Protein AF-A0A6M8NV52-F1 (afdb_monomer)

Radius of gyration: 14.5 Å; Cα contacts (8 Å, |Δi|>4): 237; chains: 1; bounding box: 32×37×35 Å

Nearest PDB structures (foldseek):
  7m5f-assembly1_C  TM=5.630E-01  e=2.450E-04  Serratia marcescens
  7jjn-assembly2_B  TM=5.312E-01  e=6.097E-01  Agathobacter rectalis DSM 17629
  3hfq-assembly2_B  TM=6.418E-01  e=7.479E+00  Lactiplantibacillus plantarum
  5a66-assembly2_B  TM=6.293E-01  e=6.253E+00  Arabidopsis thaliana
  3em0-assembly1_A  TM=2.572E-01  e=2.711E+00  Danio rerio

pLDDT: mean 91.4, std 9.07, range [53.38, 98.25]

Solvent-accessible surface area (backbone atoms only — not comparable to full-atom values): 7711 Å² total; per-residue (Å²): 135,53,71,48,59,57,40,50,53,49,44,53,54,51,52,52,50,52,55,64,72,42,81,82,64,77,72,54,72,71,36,44,41,40,50,36,25,76,72,62,76,35,88,48,26,77,44,78,49,97,89,43,44,36,38,43,38,55,74,40,84,85,24,14,49,42,18,25,42,61,54,10,50,41,88,95,37,76,25,42,40,53,69,69,51,62,44,43,53,64,51,34,71,73,70,25,50,73,57,86,55,77,93,47,97,54,77,76,47,51,39,27,39,27,81,53,96,94,39,40,38,38,40,35,26,42,70,52,100,90,31,30,32,41,34,44,54,35,31,108

Foldseek 3Di:
DDLLVVLLVVLLVVVVVVVVVVVPDDDDPLLVLLNCCSVVVDQWRWDQAPNFIEIAHCDDCQFGDSVQSNQACDPPGAQHDDSVCSSCVCCQVNPWDWDCCVVPPDNQKTWTWDDDPNWIKIWIWHQDPVGTYTTYIGTD

Secondary structure (DSSP, 8-state):
--HHHHHHHHHHHHHHHHHHHTTT-PPPHHHHHHHHHHTTSSSSEEEEETTEEEEE---BTTBHHHHHHHHTSSTTSTT---HHHHHTHHHHHHHPEEP-STT-S-TTSEEEEEEETTEEEEEEEEEETTEEEEEEEEE-

Structure (mmCIF, N/CA/C/O backbone):
data_AF-A0A6M8NV52-F1
#
_entry.id   AF-A0A6M8NV52-F1
#
loop_
_atom_site.group_PDB
_atom_site.id
_atom_site.type_symbol
_atom_site.label_atom_id
_atom_site.label_alt_id
_atom_site.label_comp_id
_atom_site.label_asym_id
_atom_site.label_entity_id
_atom_site.label_seq_id
_atom_site.pdbx_PDB_ins_code
_atom_site.Cartn_x
_atom_site.Cartn_y
_atom_site.Cartn_z
_atom_site.occupancy
_atom_site.B_iso_or_equiv
_atom_site.auth_seq_id
_atom_site.auth_comp_id
_atom_site.auth_asym_id
_atom_site.auth_atom_id
_atom_site.pdbx_PDB_model_num
ATOM 1 N N . MET A 1 1 ? 13.396 19.453 0.373 1.00 63.75 1 MET A N 1
ATOM 2 C CA . MET A 1 1 ? 12.565 18.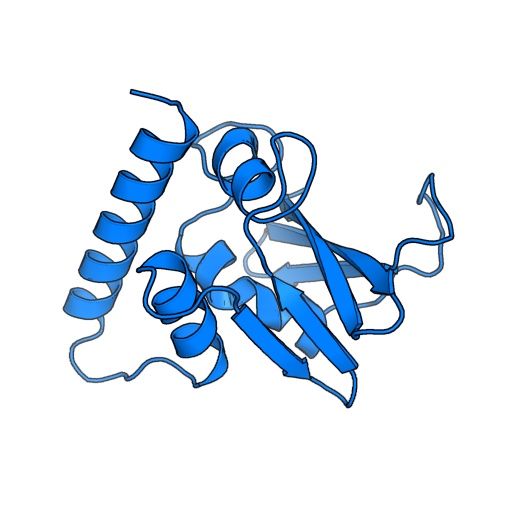323 0.845 1.00 63.75 1 MET A CA 1
ATOM 3 C C . MET A 1 1 ? 12.473 17.329 -0.312 1.00 63.75 1 MET A C 1
ATOM 5 O O . MET A 1 1 ? 12.507 17.784 -1.447 1.00 63.75 1 MET A O 1
ATOM 9 N N . SER A 1 2 ? 12.492 16.012 -0.081 1.00 89.31 2 SER A N 1
ATOM 10 C CA . SER A 1 2 ? 12.387 15.031 -1.181 1.00 89.31 2 SER A CA 1
ATOM 11 C C . SER A 1 2 ? 10.924 14.813 -1.582 1.00 89.31 2 SER A C 1
ATOM 13 O O . SER A 1 2 ? 10.041 14.930 -0.728 1.00 89.31 2 SER A O 1
ATOM 15 N N . ILE A 1 3 ? 10.667 14.432 -2.841 1.00 92.50 3 ILE A N 1
ATOM 16 C CA . ILE A 1 3 ? 9.314 14.107 -3.342 1.00 92.50 3 ILE A CA 1
ATOM 17 C C . ILE A 1 3 ? 8.638 13.076 -2.432 1.00 92.50 3 ILE A C 1
ATOM 19 O O . ILE A 1 3 ? 7.480 13.254 -2.049 1.00 92.50 3 ILE A O 1
ATOM 23 N N . TYR A 1 4 ? 9.376 12.037 -2.028 1.00 94.69 4 TYR A N 1
ATOM 24 C CA . TYR A 1 4 ? 8.910 11.060 -1.051 1.00 94.69 4 TYR A CA 1
ATOM 25 C C . TYR A 1 4 ? 8.412 11.712 0.245 1.00 94.69 4 TYR A C 1
ATOM 27 O O . TYR A 1 4 ? 7.285 11.462 0.663 1.00 94.69 4 TYR A O 1
ATOM 35 N N . SER A 1 5 ? 9.221 12.573 0.872 1.00 95.00 5 SER A N 1
ATOM 36 C CA . SER A 1 5 ? 8.878 13.177 2.167 1.00 95.00 5 SER A CA 1
ATOM 37 C C . SER A 1 5 ? 7.639 14.080 2.106 1.00 95.00 5 SER A C 1
ATOM 39 O O . SER A 1 5 ? 6.790 14.015 2.996 1.00 95.00 5 SER A O 1
ATOM 41 N N . GLU A 1 6 ? 7.479 14.858 1.032 1.00 96.12 6 GLU A N 1
ATOM 42 C CA . GLU A 1 6 ? 6.305 15.714 0.815 1.00 96.12 6 GLU A CA 1
ATOM 43 C C . GLU A 1 6 ? 5.032 14.885 0.631 1.00 96.12 6 GLU A C 1
ATOM 45 O O . GLU A 1 6 ? 3.995 15.137 1.255 1.00 96.12 6 GLU A O 1
ATOM 50 N N . ARG A 1 7 ? 5.114 13.843 -0.198 1.00 96.69 7 ARG A N 1
ATOM 51 C CA . ARG A 1 7 ? 3.986 12.957 -0.479 1.00 96.69 7 ARG A CA 1
ATOM 52 C C . ARG A 1 7 ? 3.623 12.083 0.712 1.00 96.69 7 ARG A C 1
ATOM 54 O O . ARG A 1 7 ? 2.440 11.915 0.993 1.00 96.69 7 ARG A O 1
ATOM 61 N N . LEU A 1 8 ? 4.601 11.601 1.473 1.00 97.25 8 LEU A N 1
ATOM 62 C CA . LEU A 1 8 ? 4.352 10.888 2.722 1.00 97.25 8 LEU A CA 1
ATOM 63 C C . LEU A 1 8 ? 3.638 11.789 3.740 1.00 97.25 8 LEU A C 1
ATOM 65 O O . LEU A 1 8 ? 2.669 11.358 4.367 1.00 97.25 8 LEU A O 1
ATOM 69 N N . ALA A 1 9 ? 4.062 13.049 3.882 1.00 97.19 9 ALA A N 1
ATOM 70 C CA . ALA A 1 9 ? 3.388 14.011 4.755 1.00 97.19 9 ALA A CA 1
ATOM 71 C C . ALA A 1 9 ? 1.935 14.258 4.312 1.00 97.19 9 ALA A C 1
ATOM 73 O O . ALA A 1 9 ? 1.021 14.262 5.143 1.00 97.19 9 ALA A O 1
ATOM 74 N N . LYS A 1 10 ? 1.703 14.384 2.998 1.00 97.31 10 LYS A N 1
ATOM 75 C CA . LYS A 1 10 ? 0.356 14.477 2.422 1.00 97.31 10 LYS A CA 1
ATOM 76 C C . LYS A 1 10 ? -0.483 13.234 2.739 1.00 97.31 10 LYS A C 1
ATOM 78 O O . LYS A 1 10 ? -1.609 13.380 3.206 1.00 97.31 10 LYS A O 1
ATOM 83 N N . LEU A 1 11 ? 0.055 12.029 2.543 1.00 97.81 11 LEU A N 1
ATOM 84 C CA . LEU A 1 11 ? -0.633 10.767 2.843 1.00 97.81 11 LEU A CA 1
ATOM 85 C C . LE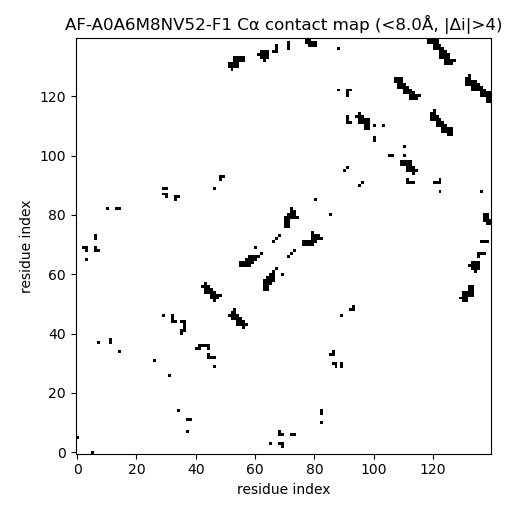U A 1 11 ? -1.045 10.674 4.315 1.00 97.81 11 LEU A C 1
ATOM 87 O O . LEU A 1 11 ? -2.200 10.382 4.615 1.00 97.81 11 LEU A O 1
ATOM 91 N N . LYS A 1 12 ? -0.137 11.000 5.242 1.00 97.81 12 LYS A N 1
ATOM 92 C CA . LYS A 1 12 ? -0.438 11.038 6.683 1.00 97.81 12 LYS A CA 1
ATOM 93 C C . LYS A 1 12 ? -1.574 12.010 7.008 1.00 97.81 12 LYS A C 1
ATOM 95 O O . LYS A 1 12 ? -2.463 11.688 7.797 1.00 97.81 12 LYS A O 1
ATOM 100 N N . LYS A 1 13 ? -1.574 13.191 6.379 1.00 97.50 13 LYS A N 1
ATOM 101 C CA . LYS A 1 13 ? -2.642 14.189 6.541 1.00 97.50 13 LYS A CA 1
ATOM 102 C C . LYS A 1 13 ? -3.990 13.664 6.035 1.00 97.50 13 LYS A C 1
ATOM 104 O O . LYS A 1 13 ? -4.995 13.836 6.724 1.00 97.50 13 LYS A O 1
ATOM 109 N N . GLU A 1 14 ? -4.013 13.008 4.878 1.00 97.00 14 GLU A N 1
ATOM 110 C CA . GLU A 1 14 ? -5.232 12.415 4.313 1.00 97.00 14 GLU A CA 1
ATOM 111 C C . GLU A 1 14 ? -5.765 11.256 5.164 1.00 97.00 14 GLU A C 1
ATOM 113 O O . GLU A 1 14 ? -6.959 11.226 5.457 1.00 97.00 14 GLU A O 1
ATOM 118 N N . ILE A 1 15 ? -4.900 10.365 5.663 1.00 95.94 15 ILE A N 1
ATOM 119 C CA . ILE A 1 15 ? -5.287 9.295 6.601 1.00 95.94 15 ILE A CA 1
ATOM 120 C C . ILE A 1 15 ? -5.986 9.883 7.830 1.00 95.94 15 ILE A C 1
ATOM 122 O O . ILE A 1 15 ? -7.079 9.439 8.182 1.00 95.94 15 ILE A O 1
ATOM 126 N N . LYS A 1 16 ? -5.410 10.925 8.443 1.00 94.31 16 LYS A N 1
ATOM 127 C CA . LYS A 1 16 ? -5.998 11.594 9.614 1.00 94.31 16 LYS A CA 1
ATOM 128 C C . LYS A 1 16 ? -7.358 12.231 9.301 1.00 94.31 16 LYS A C 1
ATOM 130 O O . LYS A 1 16 ? -8.273 12.196 10.130 1.00 94.31 16 LYS A O 1
ATOM 135 N N . ALA A 1 17 ? -7.515 12.808 8.110 1.00 94.62 17 ALA A N 1
ATOM 136 C CA . ALA A 1 17 ? -8.795 13.350 7.661 1.00 94.62 17 ALA A CA 1
ATOM 137 C C . ALA A 1 17 ? -9.851 12.241 7.496 1.00 94.62 17 ALA A C 1
ATOM 139 O O . ALA A 1 17 ? -10.971 12.384 7.991 1.00 94.62 17 ALA A O 1
ATOM 140 N N . ILE A 1 18 ? -9.478 11.107 6.889 1.00 93.50 18 ILE A N 1
ATOM 141 C CA . ILE A 1 18 ? -10.353 9.935 6.743 1.00 93.50 18 ILE A CA 1
ATOM 142 C C . ILE A 1 18 ? -10.738 9.371 8.119 1.00 93.50 18 ILE A C 1
ATOM 144 O O . ILE A 1 18 ? -11.907 9.064 8.351 1.00 93.50 18 ILE A O 1
ATOM 148 N N . GLU A 1 19 ? -9.791 9.267 9.054 1.00 90.88 19 GLU A N 1
ATOM 149 C CA . GLU A 1 19 ? -10.052 8.845 10.437 1.00 90.88 19 GLU A CA 1
ATOM 150 C C . GLU A 1 19 ? -11.088 9.728 11.124 1.00 90.88 19 GLU A C 1
ATOM 152 O O . GLU A 1 19 ? -12.069 9.229 11.680 1.00 90.88 19 GLU A O 1
ATOM 157 N N . THR A 1 20 ? -10.903 11.045 11.027 1.00 89.56 20 THR A N 1
ATOM 158 C CA . THR A 1 20 ? -11.798 12.031 11.641 1.00 89.56 20 THR A CA 1
ATOM 159 C C . THR A 1 20 ? -13.206 11.945 11.049 1.00 89.56 20 THR A C 1
ATOM 161 O O . THR A 1 20 ? -14.197 11.994 11.781 1.00 89.56 20 THR A O 1
ATOM 164 N N . ALA A 1 21 ? -13.319 11.756 9.731 1.00 89.44 21 ALA A N 1
ATOM 165 C CA . ALA A 1 21 ? -14.602 11.591 9.053 1.00 89.44 21 ALA A CA 1
ATOM 166 C C . ALA A 1 21 ? -15.316 10.281 9.436 1.00 89.44 21 ALA A C 1
ATOM 168 O O . ALA A 1 21 ? -16.546 10.225 9.458 1.00 89.44 21 ALA A O 1
ATOM 169 N N . ARG A 1 22 ? -14.567 9.225 9.785 1.00 84.75 22 ARG A N 1
ATOM 170 C CA . ARG A 1 22 ? -15.121 7.893 10.076 1.00 84.75 22 ARG A CA 1
ATOM 171 C C . ARG A 1 22 ? -15.824 7.762 11.425 1.00 84.75 22 ARG A C 1
ATOM 173 O O . ARG A 1 22 ? -16.457 6.720 11.585 1.00 84.75 22 ARG A O 1
ATOM 180 N N . LYS A 1 23 ? -15.743 8.762 12.326 1.00 67.75 23 LYS A N 1
ATOM 181 C CA . LYS A 1 23 ? -16.364 9.001 13.669 1.00 67.75 23 LYS A CA 1
ATOM 182 C C . LYS A 1 23 ? -16.733 7.811 14.591 1.00 67.75 23 LYS A C 1
ATOM 184 O O . LYS A 1 23 ? -16.649 7.957 15.802 1.00 67.75 23 LYS A O 1
ATOM 189 N N . LYS A 1 24 ? -17.157 6.653 14.079 1.00 68.50 24 LYS A N 1
ATOM 190 C CA . LYS A 1 24 ? -17.517 5.423 14.810 1.00 68.50 24 LYS A CA 1
ATOM 191 C C . LYS A 1 24 ? -16.922 4.129 14.224 1.00 68.50 24 LYS A C 1
ATOM 193 O O . LYS A 1 24 ? -16.919 3.109 14.906 1.00 68.50 24 LYS A O 1
ATOM 198 N N . LYS A 1 25 ? -16.425 4.121 12.977 1.00 79.50 25 LYS A N 1
ATOM 199 C CA . LYS A 1 25 ? -15.889 2.904 12.335 1.00 79.50 25 LYS A CA 1
ATOM 200 C C . LYS A 1 25 ? -14.379 2.797 12.517 1.00 79.50 25 LYS A C 1
ATOM 202 O O . LYS A 1 25 ? -13.626 3.478 11.819 1.00 79.50 25 LYS A O 1
ATOM 207 N N . ARG A 1 26 ? -13.954 1.880 13.394 1.00 85.75 26 ARG A N 1
ATOM 208 C CA . ARG A 1 26 ? -12.547 1.475 13.535 1.00 85.75 26 ARG A CA 1
ATOM 209 C C . ARG A 1 26 ? -11.990 0.967 12.198 1.00 85.75 26 ARG A C 1
ATOM 211 O O . ARG A 1 26 ? -12.734 0.488 11.335 1.00 85.75 26 ARG A O 1
ATOM 218 N N . TRP A 1 27 ? -10.681 1.103 12.015 1.00 92.44 27 TRP A N 1
ATOM 219 C CA . TRP A 1 27 ? -9.976 0.455 10.912 1.00 92.44 27 TRP A CA 1
ATOM 220 C C . TRP A 1 27 ? -10.040 -1.060 11.068 1.00 92.44 27 TRP A C 1
ATOM 222 O O . TRP A 1 27 ? -9.992 -1.578 12.185 1.00 92.44 27 TRP A O 1
ATOM 232 N N . LYS A 1 28 ? -10.144 -1.771 9.943 1.00 93.56 28 LYS A N 1
ATOM 233 C CA . LYS A 1 28 ? -9.946 -3.221 9.931 1.00 93.56 28 LYS A CA 1
ATOM 234 C C . LYS A 1 28 ? -8.500 -3.541 10.349 1.00 93.56 28 LYS A C 1
ATOM 236 O O . LYS A 1 28 ? -7.626 -2.705 10.112 1.00 93.56 28 LYS A O 1
ATOM 241 N N . PRO A 1 29 ? -8.220 -4.739 10.892 1.00 94.62 29 PRO A N 1
ATOM 242 C CA . PRO A 1 29 ? -6.874 -5.108 11.336 1.00 94.62 29 PRO A CA 1
ATOM 243 C C . PRO A 1 29 ? -5.788 -4.858 10.280 1.00 94.62 29 PRO A C 1
ATOM 245 O O . PRO A 1 29 ? -4.841 -4.127 10.547 1.00 94.62 29 PRO A O 1
ATOM 248 N N . ASN A 1 30 ? -5.979 -5.328 9.043 1.00 95.81 30 ASN A N 1
ATOM 249 C CA . ASN A 1 30 ? -4.994 -5.125 7.973 1.00 95.81 30 ASN A CA 1
ATOM 250 C C . ASN A 1 30 ? -4.818 -3.649 7.587 1.00 95.81 30 ASN A C 1
ATOM 252 O O . ASN A 1 30 ? -3.699 -3.220 7.335 1.00 95.81 30 ASN A O 1
ATOM 256 N N . GLN A 1 31 ? -5.888 -2.844 7.610 1.00 96.25 31 GLN A N 1
ATOM 257 C CA . GLN A 1 31 ? -5.791 -1.393 7.384 1.00 96.25 31 GLN A CA 1
ATOM 258 C C . GLN A 1 31 ? -4.936 -0.727 8.469 1.00 96.25 31 GLN A C 1
ATOM 260 O O . GLN A 1 31 ? -4.119 0.143 8.175 1.00 96.25 31 GLN A O 1
ATOM 265 N N . LYS A 1 32 ? -5.107 -1.152 9.727 1.00 96.44 32 LYS A N 1
ATOM 266 C CA . LYS A 1 32 ? -4.347 -0.628 10.863 1.00 96.44 32 LYS A CA 1
ATOM 267 C C . LYS A 1 32 ? -2.856 -0.951 10.740 1.00 96.44 32 LYS A C 1
ATOM 269 O O . LYS A 1 32 ? -2.055 -0.051 10.950 1.00 96.44 32 LYS A O 1
ATOM 274 N N . ILE A 1 33 ? -2.500 -2.159 10.296 1.00 97.50 33 ILE A N 1
ATOM 275 C CA . ILE A 1 33 ? -1.105 -2.553 10.020 1.00 97.50 33 ILE A CA 1
ATOM 276 C C . ILE A 1 33 ? -0.447 -1.598 9.012 1.00 97.50 33 ILE A C 1
ATOM 278 O O . ILE A 1 33 ? 0.660 -1.119 9.250 1.00 97.50 33 ILE A O 1
ATOM 282 N N . VAL A 1 34 ? -1.138 -1.270 7.912 1.00 97.50 34 VAL A N 1
ATOM 283 C CA . VAL A 1 34 ? -0.617 -0.318 6.913 1.00 97.50 34 VAL A CA 1
ATOM 284 C C . VAL A 1 34 ? -0.446 1.074 7.509 1.00 97.50 34 VAL A C 1
ATOM 286 O O . VAL A 1 34 ? 0.587 1.706 7.317 1.00 97.50 34 VAL A O 1
ATOM 289 N N . ILE A 1 35 ? -1.449 1.559 8.239 1.00 97.38 35 ILE A N 1
ATOM 290 C CA . ILE A 1 35 ? -1.429 2.899 8.836 1.00 97.38 35 ILE A CA 1
ATOM 291 C C . ILE A 1 35 ? -0.314 3.024 9.879 1.00 97.38 35 ILE A C 1
ATOM 293 O O . ILE A 1 35 ? 0.370 4.046 9.919 1.00 97.38 35 ILE A O 1
ATOM 297 N N . ASP A 1 36 ? -0.108 1.997 10.700 1.00 97.88 36 ASP A N 1
ATOM 298 C CA . ASP A 1 36 ? 0.956 1.961 11.703 1.00 97.88 36 ASP A CA 1
ATOM 299 C C . ASP A 1 36 ? 2.336 1.989 11.048 1.00 97.88 36 ASP A C 1
ATOM 301 O O . ASP A 1 36 ? 3.189 2.778 11.459 1.00 97.88 36 ASP A O 1
ATOM 305 N N . TYR A 1 37 ? 2.523 1.235 9.964 1.00 98.25 37 TYR A N 1
ATOM 306 C CA . TYR A 1 37 ? 3.734 1.312 9.152 1.00 98.25 37 TYR A CA 1
ATOM 307 C C . TYR A 1 37 ? 3.943 2.713 8.551 1.00 98.25 37 TYR A C 1
ATOM 309 O O . TYR A 1 37 ? 4.997 3.314 8.751 1.00 98.25 37 TYR A O 1
ATOM 317 N N . ILE A 1 38 ? 2.928 3.296 7.900 1.00 97.94 38 ILE A N 1
ATOM 318 C CA . ILE A 1 38 ? 3.009 4.647 7.310 1.00 97.94 38 ILE A CA 1
ATOM 319 C C . ILE A 1 38 ? 3.389 5.688 8.368 1.00 97.94 38 ILE A C 1
ATOM 321 O O . ILE A 1 38 ? 4.195 6.587 8.114 1.00 97.94 38 ILE A O 1
ATOM 325 N N . ASN A 1 39 ? 2.821 5.575 9.568 1.00 96.69 39 ASN A N 1
ATOM 326 C CA . ASN A 1 39 ? 3.097 6.477 10.681 1.00 96.69 39 ASN A CA 1
ATOM 327 C C . ASN A 1 39 ? 4.446 6.221 11.368 1.00 96.69 39 ASN A C 1
ATOM 329 O O . ASN A 1 39 ? 4.834 7.025 12.212 1.00 96.69 39 ASN A O 1
ATOM 333 N N . GLY A 1 40 ? 5.188 5.184 10.969 1.00 95.88 40 GLY A N 1
ATOM 334 C CA . GLY A 1 40 ? 6.493 4.837 11.530 1.00 95.88 40 GLY A CA 1
ATOM 335 C C . GLY A 1 40 ? 6.415 4.125 12.881 1.00 95.88 40 GLY A C 1
ATOM 336 O O . GLY A 1 40 ? 7.407 4.079 13.601 1.00 95.88 40 GLY A O 1
ATOM 337 N N . VAL A 1 41 ? 5.248 3.582 13.242 1.00 97.12 41 VAL A N 1
ATOM 338 C CA . VAL A 1 41 ? 5.064 2.772 14.458 1.00 97.12 41 VAL A CA 1
ATOM 339 C C . VAL A 1 41 ? 5.745 1.412 14.295 1.00 97.12 41 VAL A C 1
ATOM 341 O O . VAL A 1 41 ? 6.320 0.884 15.244 1.00 97.12 41 VAL A O 1
ATOM 344 N N . THR A 1 42 ? 5.719 0.854 13.083 1.00 97.44 42 THR A N 1
ATOM 345 C CA . THR A 1 42 ? 6.418 -0.385 12.729 1.00 97.44 42 THR A CA 1
ATOM 346 C C . THR A 1 42 ? 7.412 -0.139 11.596 1.00 97.44 42 THR A C 1
ATOM 348 O O . THR A 1 42 ? 7.243 0.770 10.787 1.00 97.44 42 THR A O 1
ATOM 351 N N . LYS A 1 43 ? 8.460 -0.971 11.515 1.00 95.38 43 LYS A N 1
ATOM 352 C CA . LYS A 1 43 ? 9.460 -0.906 10.429 1.00 95.38 43 LYS A CA 1
ATOM 353 C C . LYS A 1 43 ? 8.945 -1.453 9.094 1.00 95.38 43 LYS A C 1
ATOM 355 O O . LYS A 1 43 ? 9.526 -1.178 8.052 1.00 95.38 43 LYS A O 1
ATOM 360 N N . GLN A 1 44 ? 7.898 -2.272 9.140 1.00 96.88 44 GLN A N 1
ATOM 361 C CA . GLN A 1 44 ? 7.258 -2.880 7.980 1.00 96.88 44 GLN A CA 1
ATOM 362 C C . GLN A 1 44 ? 5.800 -3.213 8.295 1.00 96.88 44 GLN A C 1
ATOM 364 O O . GLN A 1 44 ? 5.427 -3.377 9.462 1.00 96.88 44 GLN A O 1
ATOM 369 N N . ALA A 1 45 ? 4.989 -3.329 7.252 1.00 97.25 45 ALA A N 1
ATOM 370 C CA . ALA A 1 45 ? 3.650 -3.887 7.326 1.00 97.25 45 ALA A CA 1
ATOM 371 C C . ALA A 1 45 ? 3.704 -5.357 6.892 1.00 97.25 45 ALA A C 1
ATOM 373 O O . ALA A 1 45 ? 4.083 -5.658 5.761 1.00 97.25 45 ALA A O 1
ATOM 374 N N . GLU A 1 46 ? 3.338 -6.266 7.794 1.00 96.81 46 GLU A N 1
ATOM 375 C CA . GLU A 1 46 ? 3.247 -7.697 7.505 1.00 96.81 46 GLU A CA 1
ATOM 376 C C . GLU A 1 46 ? 1.789 -8.147 7.486 1.00 96.81 46 GLU A C 1
ATOM 378 O O . GLU A 1 46 ? 1.039 -7.892 8.426 1.00 96.81 46 GLU A O 1
ATOM 383 N N . PHE A 1 47 ? 1.403 -8.860 6.435 1.00 93.81 47 PHE A N 1
ATOM 384 C CA . PHE A 1 47 ? 0.076 -9.441 6.288 1.00 93.81 47 PHE A CA 1
ATOM 385 C C . PHE A 1 47 ? 0.191 -10.955 6.210 1.00 93.81 47 PHE A C 1
ATOM 387 O O . PHE A 1 47 ? 1.093 -11.479 5.558 1.00 93.81 47 PHE A O 1
ATOM 394 N N . ILE A 1 48 ? -0.757 -11.652 6.826 1.00 93.81 48 ILE A N 1
ATOM 395 C CA . ILE A 1 48 ? -0.973 -13.078 6.598 1.00 93.81 48 ILE A CA 1
ATOM 396 C C . ILE A 1 48 ? -2.356 -13.204 5.972 1.00 93.81 48 ILE A C 1
ATOM 398 O O . ILE A 1 48 ? -3.361 -12.929 6.625 1.00 93.81 48 ILE A O 1
ATOM 402 N N . ILE A 1 49 ? -2.407 -13.558 4.690 1.00 90.19 49 ILE A N 1
ATOM 403 C CA . ILE A 1 49 ? -3.645 -13.633 3.904 1.00 90.19 49 ILE A CA 1
ATOM 404 C C . ILE A 1 49 ? -3.632 -14.964 3.170 1.00 90.19 49 ILE A C 1
ATOM 406 O O . ILE A 1 49 ? -2.675 -15.251 2.465 1.00 90.19 49 ILE A O 1
ATOM 410 N N . ASN A 1 50 ? -4.662 -15.796 3.345 1.00 85.75 50 ASN A N 1
ATOM 411 C CA . ASN A 1 50 ? -4.746 -17.116 2.704 1.00 85.75 50 ASN A CA 1
ATOM 412 C C . ASN A 1 50 ? -3.462 -17.953 2.883 1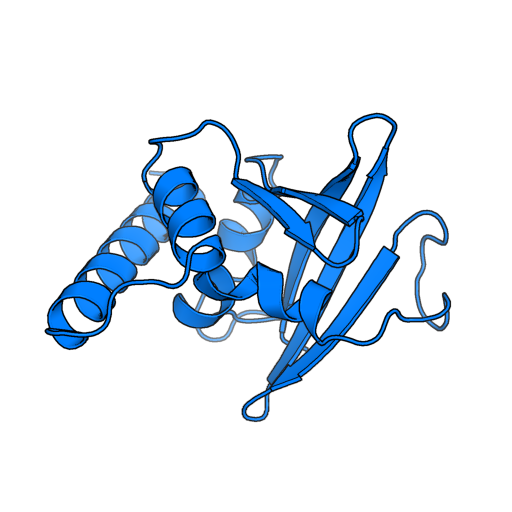.00 85.75 50 ASN A C 1
ATOM 414 O O . ASN A 1 50 ? -2.959 -18.533 1.927 1.00 85.75 50 ASN A O 1
ATOM 418 N N . THR A 1 51 ? -2.902 -17.981 4.102 1.00 86.62 51 THR A N 1
ATOM 419 C CA . THR A 1 51 ? -1.617 -18.632 4.469 1.00 86.62 51 THR A CA 1
ATOM 420 C C . THR A 1 51 ? -0.348 -18.034 3.844 1.00 86.62 51 THR A C 1
ATOM 422 O O . THR A 1 51 ? 0.760 -18.436 4.188 1.00 86.62 51 THR A O 1
ATOM 425 N N . GLN A 1 52 ? -0.480 -17.018 2.994 1.00 90.00 52 GLN A N 1
ATOM 426 C CA . GLN A 1 52 ? 0.624 -16.297 2.374 1.00 90.00 52 GLN A CA 1
ATOM 427 C C . GLN A 1 52 ? 1.077 -15.143 3.278 1.00 90.00 52 GLN A C 1
ATOM 429 O O . GLN A 1 52 ? 0.275 -14.278 3.644 1.00 90.00 52 GLN A O 1
ATOM 434 N N . LYS A 1 53 ? 2.371 -15.107 3.623 1.00 95.44 53 LYS A N 1
ATOM 435 C CA . LYS A 1 53 ? 2.989 -13.960 4.302 1.00 95.44 53 LYS A CA 1
ATOM 436 C C . LYS A 1 53 ? 3.421 -12.925 3.268 1.00 95.44 53 LYS A C 1
ATOM 438 O O . LYS A 1 53 ? 4.230 -13.231 2.395 1.00 95.44 53 LYS A O 1
ATOM 443 N N . VAL A 1 54 ? 2.924 -11.701 3.398 1.00 95.69 54 VAL A N 1
ATOM 444 C CA . VAL A 1 54 ? 3.248 -10.574 2.516 1.00 95.69 54 VAL A CA 1
ATOM 445 C C . VAL A 1 54 ? 3.860 -9.453 3.336 1.00 95.69 54 VAL A C 1
ATOM 447 O O . VAL A 1 54 ? 3.373 -9.144 4.421 1.00 95.69 54 VAL A O 1
ATOM 450 N N . ILE A 1 55 ? 4.919 -8.833 2.823 1.00 96.88 55 ILE A N 1
ATOM 451 C CA . ILE A 1 55 ? 5.673 -7.807 3.543 1.00 96.88 55 ILE A CA 1
ATOM 452 C C . ILE A 1 55 ? 5.793 -6.547 2.683 1.00 96.88 55 ILE A C 1
ATOM 454 O O . ILE A 1 55 ? 6.337 -6.578 1.578 1.00 96.88 55 ILE A O 1
ATOM 458 N N . LEU A 1 56 ? 5.344 -5.418 3.227 1.00 97.44 56 LEU A N 1
ATOM 459 C CA . LEU A 1 56 ? 5.574 -4.078 2.693 1.00 97.44 56 LEU A CA 1
ATOM 460 C C . LEU A 1 56 ? 6.616 -3.358 3.560 1.00 97.44 56 LEU A C 1
ATOM 462 O O . LEU A 1 56 ? 6.446 -3.234 4.771 1.00 97.44 56 LEU A O 1
ATOM 466 N N . LYS A 1 57 ? 7.683 -2.872 2.924 1.00 96.44 57 LYS A N 1
ATOM 467 C CA . LYS A 1 57 ? 8.786 -2.119 3.541 1.00 96.44 57 LYS A CA 1
ATOM 468 C C . LYS A 1 57 ? 9.241 -0.991 2.613 1.00 96.44 57 LYS A C 1
ATOM 470 O O . LYS A 1 57 ? 8.841 -0.968 1.448 1.00 96.44 57 LYS A O 1
ATOM 475 N N . ASP A 1 58 ? 10.121 -0.122 3.106 1.00 95.50 58 ASP A N 1
ATOM 476 C CA . ASP A 1 58 ? 10.528 1.114 2.420 1.00 95.50 58 ASP A CA 1
ATOM 477 C C . ASP A 1 58 ? 11.021 0.872 0.989 1.00 95.50 58 ASP A C 1
ATOM 479 O O . ASP A 1 58 ? 10.463 1.423 0.045 1.00 95.50 58 ASP A O 1
ATOM 483 N N . GLY A 1 59 ? 12.008 -0.008 0.815 1.00 93.69 59 GLY A N 1
ATOM 484 C CA . GLY A 1 59 ? 12.597 -0.269 -0.498 1.00 93.69 59 GLY A CA 1
ATOM 485 C C . GLY A 1 59 ? 13.445 0.904 -0.999 1.00 93.69 59 GLY A C 1
ATOM 486 O O . GLY A 1 59 ? 14.268 1.422 -0.252 1.00 93.69 59 GLY A O 1
ATOM 487 N N . ASP A 1 60 ? 13.280 1.266 -2.268 1.00 93.25 60 ASP A N 1
ATOM 488 C CA . ASP A 1 60 ? 14.001 2.334 -2.965 1.00 93.25 60 ASP A CA 1
ATOM 489 C C . ASP A 1 60 ? 13.116 2.941 -4.077 1.00 93.25 60 ASP A C 1
ATOM 491 O O . ASP A 1 60 ? 11.924 2.652 -4.176 1.00 93.25 60 ASP A O 1
ATOM 495 N N . ASN A 1 61 ? 13.678 3.788 -4.939 1.00 90.75 61 ASN A N 1
ATOM 496 C CA . ASN A 1 61 ? 12.916 4.491 -5.980 1.00 90.75 61 ASN A CA 1
ATOM 497 C C . ASN A 1 61 ? 12.359 3.558 -7.081 1.00 90.75 61 ASN A C 1
ATOM 499 O O . ASN A 1 61 ? 11.528 3.984 -7.889 1.00 90.75 61 ASN A O 1
ATOM 503 N N . ASN A 1 62 ? 12.801 2.297 -7.131 1.00 89.19 62 ASN A N 1
ATOM 504 C CA . ASN A 1 62 ? 12.375 1.285 -8.099 1.00 89.19 62 ASN A CA 1
ATOM 505 C C . ASN A 1 62 ? 11.458 0.212 -7.495 1.00 89.19 62 ASN A C 1
ATOM 507 O O . ASN A 1 62 ? 10.806 -0.509 -8.248 1.00 89.19 62 ASN A O 1
ATOM 511 N N . LYS A 1 63 ? 11.420 0.062 -6.164 1.00 92.25 63 LYS A N 1
ATOM 512 C CA . LYS A 1 63 ? 10.601 -0.958 -5.493 1.00 92.25 63 LYS A CA 1
ATOM 513 C C . LYS A 1 63 ? 10.227 -0.596 -4.058 1.00 92.25 63 LYS A C 1
ATOM 515 O O . LYS A 1 63 ? 10.929 0.146 -3.389 1.00 92.25 63 LYS A O 1
ATOM 520 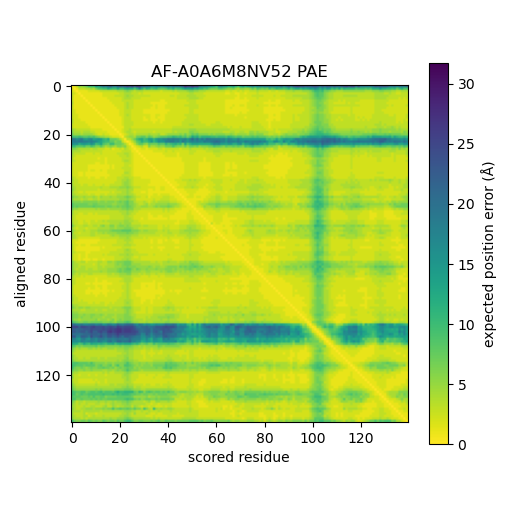N N . GLY A 1 64 ? 9.191 -1.234 -3.533 1.00 95.31 64 GLY A N 1
ATOM 521 C C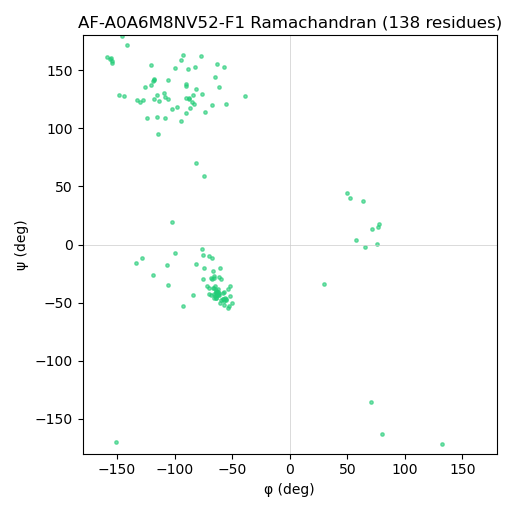A . GLY A 1 64 ? 8.718 -1.052 -2.167 1.00 95.31 64 GLY A CA 1
ATOM 522 C C . GLY A 1 64 ? 7.862 0.198 -2.005 1.00 95.31 64 GLY A C 1
ATOM 523 O O . GLY A 1 64 ? 7.329 0.760 -2.964 1.00 95.31 64 GLY A O 1
ATOM 524 N N . PHE A 1 65 ? 7.693 0.613 -0.756 1.00 97.50 65 PHE A N 1
ATOM 525 C CA . PHE A 1 65 ? 6.810 1.714 -0.401 1.00 97.50 65 PHE A CA 1
ATOM 526 C C . PHE A 1 65 ? 7.288 3.073 -0.929 1.00 97.50 65 PHE A C 1
ATOM 528 O O . PHE A 1 65 ? 6.461 3.859 -1.387 1.00 97.50 65 PHE A O 1
ATOM 535 N N . ILE A 1 66 ? 8.601 3.335 -0.938 1.00 96.88 66 ILE A N 1
ATOM 536 C CA . ILE A 1 66 ? 9.180 4.575 -1.480 1.00 96.88 66 ILE A CA 1
ATOM 537 C C . ILE A 1 66 ? 8.759 4.749 -2.940 1.00 96.88 66 ILE A C 1
ATOM 539 O O . ILE A 1 66 ? 8.161 5.768 -3.285 1.00 96.88 66 ILE A O 1
ATOM 543 N N . HIS A 1 67 ? 8.964 3.722 -3.767 1.00 96.19 67 HIS A N 1
ATOM 544 C CA . HIS A 1 67 ? 8.533 3.720 -5.161 1.00 96.19 67 HIS A CA 1
ATOM 545 C C . HIS A 1 67 ? 7.031 4.003 -5.326 1.00 96.19 67 HIS A C 1
ATOM 547 O O . HIS A 1 67 ? 6.658 4.866 -6.120 1.00 96.19 67 HIS A O 1
ATOM 553 N N . ILE A 1 68 ? 6.167 3.337 -4.548 1.00 97.25 68 ILE A N 1
ATOM 554 C CA . ILE A 1 68 ? 4.707 3.545 -4.600 1.00 97.25 68 ILE A CA 1
ATOM 555 C C . ILE A 1 68 ? 4.358 5.015 -4.327 1.00 97.25 68 ILE A C 1
ATOM 557 O O . ILE A 1 68 ? 3.587 5.630 -5.067 1.00 97.25 68 ILE A O 1
ATOM 561 N N . ILE A 1 69 ? 4.956 5.605 -3.292 1.00 97.31 69 ILE A N 1
ATOM 562 C CA . ILE A 1 69 ? 4.691 6.994 -2.907 1.00 97.31 69 ILE A CA 1
ATOM 563 C C . ILE A 1 69 ? 5.218 7.982 -3.954 1.00 97.31 69 ILE A C 1
ATOM 565 O O . ILE A 1 69 ? 4.526 8.935 -4.320 1.00 97.31 69 ILE A O 1
ATOM 569 N N . GLU A 1 70 ? 6.419 7.763 -4.477 1.00 95.25 70 GLU A N 1
ATOM 570 C CA . GLU A 1 70 ? 7.038 8.668 -5.447 1.00 95.25 70 GLU A CA 1
ATOM 571 C C . GLU A 1 70 ? 6.447 8.567 -6.856 1.00 95.25 70 GLU A C 1
ATOM 573 O O . GLU A 1 70 ? 6.434 9.561 -7.588 1.00 95.25 70 GLU A O 1
ATOM 578 N N . ARG A 1 71 ? 5.937 7.401 -7.260 1.00 95.50 71 ARG A N 1
ATOM 579 C CA . ARG A 1 71 ? 5.474 7.172 -8.638 1.00 95.50 71 ARG A CA 1
ATOM 580 C C . ARG A 1 71 ? 3.967 7.146 -8.798 1.00 95.50 71 ARG A C 1
ATOM 582 O O . ARG A 1 71 ? 3.493 7.629 -9.819 1.00 95.50 71 ARG A O 1
ATOM 589 N N . HIS A 1 72 ? 3.243 6.633 -7.808 1.00 96.81 72 HIS A N 1
ATOM 590 C CA . HIS A 1 72 ? 1.827 6.303 -7.964 1.00 96.81 72 HIS A CA 1
ATOM 591 C C . HIS A 1 72 ? 0.927 7.094 -7.016 1.00 96.81 72 HIS A C 1
ATOM 593 O O . HIS A 1 72 ? -0.210 7.384 -7.361 1.00 96.81 72 HIS A O 1
ATOM 599 N N . TYR A 1 73 ? 1.418 7.556 -5.863 1.00 96.81 73 TYR A N 1
ATOM 600 C CA . TYR A 1 73 ? 0.649 8.460 -5.000 1.00 96.81 73 TYR A CA 1
ATOM 601 C C . TYR A 1 73 ? 0.720 9.924 -5.480 1.00 96.81 73 TYR A C 1
ATOM 603 O O . TYR A 1 73 ? 1.376 10.785 -4.883 1.00 96.81 73 TYR A O 1
ATOM 611 N N . CYS A 1 74 ? 0.070 10.210 -6.606 1.00 92.19 74 CYS A N 1
ATOM 612 C CA . CYS A 1 74 ? 0.000 11.530 -7.230 1.00 92.19 74 CYS A CA 1
ATOM 613 C C . CYS A 1 74 ? -1.257 11.687 -8.082 1.00 92.19 74 CYS A C 1
ATOM 615 O O . CYS A 1 74 ? -1.797 10.711 -8.579 1.00 92.19 74 CYS A O 1
ATOM 617 N N . LYS A 1 75 ? -1.688 12.937 -8.286 1.00 92.00 75 LYS A N 1
ATOM 618 C CA . LYS A 1 75 ? -2.825 13.251 -9.155 1.00 92.00 75 LYS A CA 1
ATOM 619 C C . LYS A 1 75 ? -2.380 13.340 -10.615 1.00 92.00 75 LYS A C 1
ATOM 621 O O . LYS A 1 75 ? -1.442 14.082 -10.904 1.00 92.00 75 LYS A O 1
ATOM 626 N N . GLY A 1 76 ? -3.062 12.634 -11.511 1.00 90.31 76 GLY A N 1
ATOM 627 C CA . GLY A 1 76 ? -2.824 12.619 -12.955 1.00 90.31 76 GLY A CA 1
ATOM 628 C C . GLY A 1 76 ? -1.549 11.894 -13.394 1.00 90.31 76 GLY A C 1
ATOM 629 O O . GLY A 1 76 ? -1.115 12.077 -14.528 1.00 90.31 76 GLY A O 1
ATOM 630 N N . CYS A 1 77 ? -0.913 11.118 -12.514 1.00 90.56 77 CYS A N 1
ATOM 631 C CA . CYS A 1 77 ? 0.306 10.387 -12.850 1.0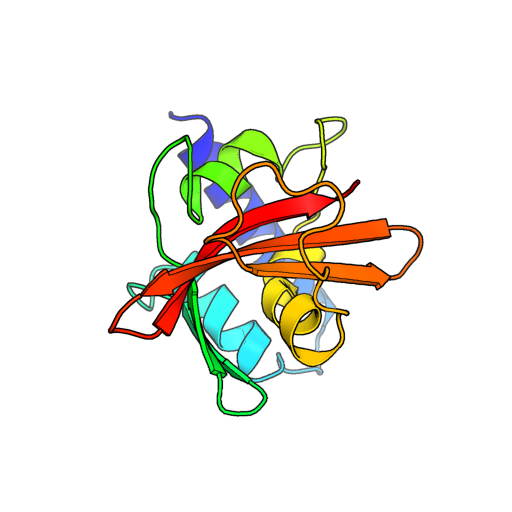0 90.56 77 CYS A CA 1
ATOM 632 C C . CYS A 1 77 ? 0.013 8.946 -13.296 1.00 90.56 77 CYS A C 1
ATOM 634 O O . CYS A 1 77 ? -1.040 8.399 -12.957 1.00 90.56 77 CYS A O 1
ATOM 636 N N . PRO A 1 78 ? 0.937 8.304 -14.036 1.00 90.88 78 PRO A N 1
ATOM 637 C CA . PRO A 1 78 ? 0.781 6.912 -14.430 1.00 90.88 78 PRO A CA 1
ATOM 638 C C . PRO A 1 78 ? 0.549 6.001 -13.223 1.00 90.88 78 PRO A C 1
ATOM 640 O O . PRO A 1 78 ? 1.362 5.922 -12.299 1.00 90.88 78 PRO A O 1
ATOM 643 N N . GLY A 1 79 ? -0.588 5.317 -13.253 1.00 92.94 79 GLY A N 1
ATOM 644 C CA . GLY A 1 79 ? -1.043 4.437 -12.193 1.00 92.94 79 GLY A CA 1
ATOM 645 C C . GLY A 1 79 ? -1.341 5.096 -10.857 1.00 92.94 79 GLY A C 1
ATOM 646 O O . GLY A 1 79 ? -1.093 4.492 -9.817 1.00 92.94 79 GLY A O 1
ATOM 647 N N . GLU A 1 80 ? -1.900 6.305 -10.916 1.00 96.19 80 GLU A N 1
ATOM 648 C CA . GLU A 1 80 ? -2.440 7.065 -9.789 1.00 96.19 80 GLU A CA 1
ATOM 649 C C . GLU A 1 80 ? -3.183 6.197 -8.758 1.00 96.19 80 GLU A C 1
ATOM 651 O O . GLU A 1 80 ? -4.123 5.460 -9.066 1.00 96.19 80 GLU A O 1
ATOM 656 N N . LEU A 1 81 ? -2.766 6.356 -7.505 1.00 96.88 81 LEU A N 1
ATOM 657 C CA . LEU A 1 81 ? -3.363 5.790 -6.310 1.00 96.88 81 LEU A CA 1
ATOM 658 C C . LEU A 1 81 ? -3.816 6.906 -5.378 1.00 96.88 81 LEU A C 1
ATOM 660 O O . LEU A 1 81 ? -3.104 7.885 -5.143 1.00 96.88 81 LEU A O 1
ATOM 664 N N . GLU A 1 82 ? -4.968 6.696 -4.758 1.00 96.31 82 GLU A N 1
ATOM 665 C CA . GLU A 1 82 ? -5.455 7.529 -3.667 1.00 96.31 82 GLU A CA 1
ATOM 666 C C . GLU A 1 82 ? -5.019 6.948 -2.316 1.00 96.31 82 GLU A C 1
ATOM 668 O O . GLU A 1 82 ? -4.681 5.766 -2.195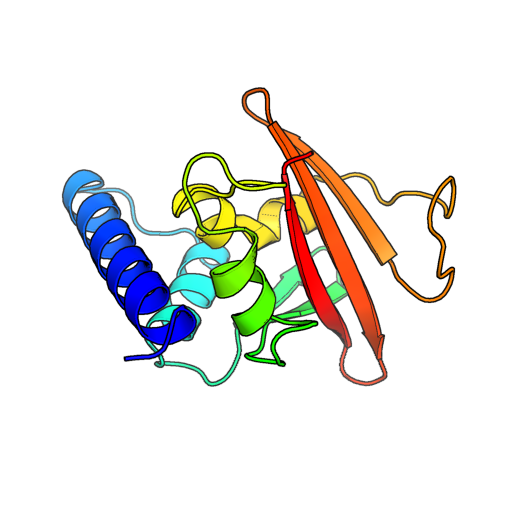 1.00 96.31 82 GLU A O 1
ATOM 673 N N . ALA A 1 83 ? -5.087 7.754 -1.251 1.00 97.00 83 ALA A N 1
ATOM 674 C CA . ALA A 1 83 ? -4.747 7.294 0.097 1.00 97.00 83 ALA A CA 1
ATOM 675 C C . ALA A 1 83 ? -5.529 6.031 0.495 1.00 97.00 83 ALA A C 1
ATOM 677 O O . ALA A 1 83 ? -4.983 5.115 1.111 1.00 97.00 83 ALA A O 1
ATOM 678 N N . ILE A 1 84 ? -6.804 5.950 0.101 1.00 95.31 84 ILE A N 1
ATOM 679 C CA . ILE A 1 84 ? -7.649 4.797 0.405 1.00 95.31 84 ILE A CA 1
ATOM 680 C C . ILE A 1 84 ? -7.219 3.530 -0.341 1.00 95.31 84 ILE A C 1
ATOM 682 O O . ILE A 1 84 ? -7.415 2.435 0.185 1.00 95.31 84 ILE A O 1
ATOM 686 N N . ASP A 1 85 ? -6.610 3.655 -1.520 1.00 96.44 85 ASP A N 1
ATOM 687 C CA . ASP A 1 85 ? -6.094 2.509 -2.266 1.00 96.44 85 ASP A CA 1
ATOM 688 C C . ASP A 1 85 ? -4.877 1.924 -1.546 1.00 96.44 85 ASP A C 1
ATOM 690 O O . ASP A 1 85 ? -4.793 0.709 -1.381 1.00 96.44 85 ASP A O 1
ATOM 694 N N . ILE A 1 86 ? -3.977 2.783 -1.051 1.00 97.25 86 ILE A N 1
ATOM 695 C CA . ILE A 1 86 ? -2.775 2.383 -0.300 1.00 97.25 86 ILE A CA 1
ATOM 696 C C . ILE A 1 86 ? -3.157 1.704 1.020 1.00 97.25 86 ILE A C 1
ATOM 698 O O . ILE A 1 86 ? -2.645 0.633 1.337 1.00 97.25 86 ILE A O 1
ATOM 702 N N . ILE A 1 87 ? -4.106 2.275 1.772 1.00 96.81 87 ILE A N 1
ATOM 703 C CA . ILE A 1 87 ? -4.600 1.685 3.032 1.00 96.81 87 ILE A CA 1
ATOM 704 C C . ILE A 1 87 ? -5.214 0.292 2.800 1.00 96.81 87 ILE A C 1
ATOM 706 O O . ILE A 1 87 ? -5.177 -0.565 3.684 1.00 96.81 87 ILE A O 1
ATOM 710 N N . ASN A 1 88 ? -5.779 0.060 1.612 1.00 96.38 88 ASN A N 1
ATOM 711 C CA . ASN A 1 88 ? -6.431 -1.192 1.231 1.00 96.38 88 ASN A CA 1
ATOM 712 C C . ASN A 1 88 ? -5.575 -2.083 0.323 1.00 96.38 88 ASN A C 1
ATOM 714 O O . ASN A 1 88 ? -6.122 -2.988 -0.301 1.00 96.38 88 ASN A O 1
ATOM 718 N N . ILE A 1 89 ? -4.253 -1.882 0.268 1.00 96.38 89 ILE A N 1
ATOM 719 C CA . ILE A 1 89 ? -3.347 -2.680 -0.578 1.00 96.38 89 ILE A CA 1
ATOM 720 C C . ILE A 1 89 ? -3.517 -4.195 -0.370 1.00 96.38 89 ILE A C 1
ATOM 722 O O . ILE A 1 89 ? -3.469 -4.973 -1.320 1.00 96.38 89 ILE A O 1
ATOM 726 N N . TYR A 1 90 ? -3.800 -4.610 0.867 1.00 94.50 90 TYR A N 1
ATOM 727 C CA . TYR A 1 90 ? -4.022 -6.006 1.236 1.00 94.50 90 TYR A CA 1
ATOM 728 C C . TYR A 1 90 ? -5.223 -6.643 0.512 1.00 94.50 90 TYR A C 1
ATOM 730 O O . TYR A 1 90 ? -5.231 -7.851 0.286 1.00 94.50 90 TYR A O 1
ATOM 738 N N . GLU A 1 91 ? -6.230 -5.853 0.119 1.00 95.12 91 GLU A N 1
ATOM 739 C CA . GLU A 1 91 ? -7.428 -6.374 -0.546 1.00 95.12 91 GLU A CA 1
ATOM 740 C C . GLU A 1 91 ? -7.108 -6.953 -1.928 1.00 95.12 91 GLU A C 1
ATOM 742 O O . GLU A 1 91 ? -7.796 -7.865 -2.381 1.00 95.12 91 GLU A O 1
ATOM 747 N N . VAL A 1 92 ? -6.053 -6.464 -2.589 1.00 94.31 92 VAL A N 1
ATOM 748 C CA . VAL A 1 92 ? -5.614 -6.993 -3.890 1.00 94.31 92 VAL A CA 1
ATOM 749 C C . VAL A 1 92 ? -5.101 -8.426 -3.761 1.00 94.31 92 VAL A C 1
ATOM 751 O O . VAL A 1 92 ? -5.248 -9.214 -4.684 1.00 94.31 92 VAL A O 1
ATOM 754 N N . ILE A 1 93 ? -4.565 -8.789 -2.599 1.00 91.62 93 ILE A N 1
ATOM 755 C CA . ILE A 1 93 ? -4.085 -10.145 -2.303 1.00 91.62 93 ILE A CA 1
ATOM 756 C C . ILE A 1 93 ? -5.242 -11.022 -1.838 1.00 91.62 93 ILE A C 1
ATOM 758 O O . ILE A 1 93 ? -5.377 -12.163 -2.259 1.00 91.62 93 ILE A O 1
ATOM 762 N N . GLU A 1 94 ? -6.092 -10.473 -0.971 1.00 93.19 94 GLU A N 1
ATOM 763 C CA . GLU A 1 94 ? -7.230 -11.188 -0.392 1.00 93.19 94 GLU A CA 1
ATOM 764 C C . GLU A 1 94 ? -8.279 -11.561 -1.446 1.00 93.19 94 GLU A C 1
ATOM 766 O O . GLU A 1 94 ? -8.889 -12.625 -1.358 1.00 93.19 94 GLU A O 1
ATOM 771 N N . ARG A 1 95 ? -8.508 -10.681 -2.428 1.00 94.00 95 ARG A N 1
ATOM 772 C CA . ARG A 1 95 ? -9.645 -10.770 -3.358 1.00 94.00 95 ARG A CA 1
ATOM 773 C C . ARG A 1 95 ? -9.257 -10.703 -4.831 1.00 94.00 95 ARG A C 1
ATOM 775 O O . ARG A 1 95 ? -10.122 -10.898 -5.682 1.00 94.00 95 ARG A O 1
ATOM 782 N N . GLY A 1 96 ? -8.017 -10.337 -5.138 1.00 91.69 96 GLY A N 1
ATOM 783 C CA . GLY A 1 96 ? -7.553 -10.237 -6.515 1.00 91.69 96 GLY A CA 1
ATOM 784 C C . GLY A 1 96 ? -7.259 -11.601 -7.126 1.00 91.69 96 GLY A C 1
ATOM 785 O O . GLY A 1 96 ? -7.077 -12.602 -6.434 1.00 91.69 96 GLY A O 1
ATOM 786 N N . ILE A 1 97 ? -7.191 -11.621 -8.451 1.00 92.00 97 ILE A N 1
ATOM 787 C CA . ILE A 1 97 ? -6.757 -12.786 -9.216 1.00 92.00 97 ILE A CA 1
ATOM 788 C C . ILE A 1 97 ? -5.244 -12.721 -9.423 1.00 92.00 97 ILE A C 1
ATOM 790 O O . ILE A 1 97 ? -4.700 -11.665 -9.752 1.00 92.00 97 ILE A O 1
ATOM 794 N N . MET A 1 98 ? -4.559 -13.849 -9.244 1.00 91.38 98 MET A N 1
ATOM 795 C CA . MET A 1 98 ? -3.158 -13.973 -9.639 1.00 91.38 98 MET A CA 1
ATOM 796 C C . MET A 1 98 ? -3.085 -14.131 -11.162 1.00 91.38 98 MET A C 1
ATOM 798 O O . MET A 1 98 ? -3.790 -14.956 -11.742 1.00 91.38 98 MET A O 1
ATOM 802 N N . LEU A 1 99 ? -2.250 -13.332 -11.822 1.00 87.88 99 LEU A N 1
ATOM 803 C CA . LEU A 1 99 ? -2.038 -13.420 -13.263 1.00 87.88 99 LE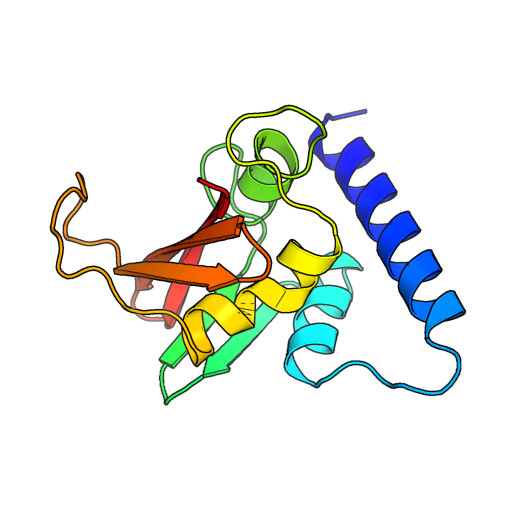U A CA 1
ATOM 804 C C . LEU A 1 99 ? -1.015 -14.527 -13.556 1.00 87.88 99 LEU A C 1
ATOM 806 O O . LEU A 1 99 ? 0.122 -14.462 -13.094 1.00 87.88 99 LEU A O 1
ATOM 810 N N . ASN A 1 100 ? -1.411 -15.535 -14.341 1.00 67.12 100 ASN A N 1
ATOM 811 C CA . ASN A 1 100 ? -0.605 -16.720 -14.674 1.00 67.12 100 ASN A CA 1
ATOM 812 C C . ASN A 1 100 ? 0.522 -16.421 -15.684 1.00 67.12 100 ASN A C 1
ATOM 814 O O . ASN A 1 100 ? 0.548 -16.987 -16.774 1.00 67.12 100 ASN A O 1
ATOM 818 N N . ASN A 1 101 ? 1.442 -15.509 -15.359 1.00 63.16 101 ASN A N 1
ATOM 819 C CA . ASN A 1 101 ? 2.592 -15.114 -16.191 1.00 63.16 101 ASN A CA 1
ATOM 820 C C . ASN A 1 101 ? 2.262 -14.575 -17.603 1.00 63.16 101 ASN A C 1
ATOM 822 O O . ASN A 1 101 ? 3.175 -14.269 -18.370 1.00 63.16 101 ASN A O 1
ATOM 826 N N . VAL A 1 102 ? 0.986 -14.416 -17.968 1.00 54.38 102 VAL A N 1
ATOM 827 C CA . VAL A 1 102 ? 0.579 -13.840 -19.256 1.00 54.38 102 VAL A CA 1
ATOM 828 C C . VAL A 1 102 ? 0.836 -12.333 -19.223 1.00 54.38 102 VAL A C 1
ATOM 830 O O . VAL A 1 102 ? 0.222 -11.610 -18.442 1.00 54.38 102 VAL A O 1
ATOM 833 N N . GLY A 1 103 ? 1.769 -11.864 -20.057 1.00 53.38 103 GLY A N 1
ATOM 834 C CA . GLY A 1 103 ? 2.145 -10.447 -20.136 1.00 53.38 103 GLY A CA 1
ATOM 835 C C . GLY A 1 103 ? 3.043 -9.950 -18.995 1.00 53.38 103 GLY A C 1
ATOM 836 O O . GLY A 1 103 ? 3.174 -8.741 -18.821 1.00 53.38 103 GLY A O 1
ATOM 837 N N . VAL A 1 104 ? 3.658 -10.850 -18.216 1.00 55.44 104 VAL A N 1
ATOM 838 C CA . VAL A 1 104 ? 4.614 -10.496 -17.153 1.00 55.44 104 VAL A CA 1
ATOM 839 C C . VAL A 1 104 ? 6.037 -10.743 -17.654 1.00 55.44 104 VAL A C 1
ATOM 841 O O . VAL A 1 104 ? 6.413 -11.877 -17.943 1.00 55.44 104 VAL A O 1
ATOM 844 N N . SER A 1 105 ? 6.843 -9.683 -17.748 1.00 60.75 105 SER A N 1
ATOM 845 C CA . SER A 1 105 ? 8.217 -9.751 -18.271 1.00 60.75 105 SER A CA 1
ATOM 846 C C . SER A 1 105 ? 9.173 -10.550 -17.375 1.00 60.75 105 SER A C 1
ATOM 848 O O . SER A 1 105 ? 10.188 -11.043 -17.855 1.00 60.75 105 SER A O 1
ATOM 850 N N . ASN A 1 106 ? 8.852 -10.691 -16.082 1.00 69.94 106 ASN A N 1
ATOM 851 C CA . ASN A 1 106 ? 9.619 -11.478 -15.119 1.00 69.94 106 ASN A CA 1
ATOM 852 C C . ASN A 1 106 ? 8.729 -12.544 -14.454 1.00 69.94 106 ASN A C 1
ATOM 854 O O . ASN A 1 106 ? 7.884 -12.219 -13.622 1.00 69.94 106 ASN A O 1
ATOM 858 N N . LYS A 1 107 ? 8.957 -13.814 -14.809 1.00 70.56 107 LYS A N 1
ATOM 859 C CA . LYS A 1 107 ? 8.197 -14.980 -14.320 1.00 70.56 107 LYS A CA 1
ATOM 860 C C . LYS A 1 107 ? 8.449 -15.322 -12.847 1.00 70.56 107 LYS A C 1
ATOM 862 O O . LYS A 1 107 ? 7.744 -16.163 -12.300 1.00 70.56 107 LYS A O 1
ATOM 867 N N . GLU A 1 108 ? 9.444 -14.706 -12.215 1.00 82.31 108 GLU A N 1
ATOM 868 C CA . GLU A 1 108 ? 9.729 -14.887 -10.787 1.00 82.31 108 GLU A CA 1
ATOM 869 C C . GLU A 1 108 ? 8.813 -14.028 -9.905 1.00 82.31 108 GLU A C 1
ATOM 871 O O . GLU A 1 108 ? 8.677 -14.287 -8.711 1.00 82.31 108 GLU A O 1
ATOM 876 N N . LEU A 1 109 ? 8.155 -13.014 -10.480 1.00 88.25 109 LEU A N 1
ATOM 877 C CA . LEU A 1 109 ? 7.251 -12.127 -9.755 1.00 88.25 109 LEU A CA 1
ATOM 878 C C . LEU A 1 109 ? 5.818 -12.659 -9.780 1.00 88.25 109 LEU A C 1
ATOM 880 O O . LEU A 1 109 ? 5.301 -13.063 -10.819 1.00 88.25 109 LEU A O 1
ATOM 884 N N . LYS A 1 110 ? 5.130 -12.566 -8.640 1.00 90.44 110 LYS A N 1
ATOM 885 C CA . LYS A 1 110 ? 3.684 -12.802 -8.566 1.00 90.44 110 LYS A CA 1
ATOM 886 C C . LYS A 1 110 ? 2.964 -11.483 -8.798 1.00 90.44 110 LYS A C 1
ATOM 888 O O . LYS A 1 110 ? 3.216 -10.509 -8.091 1.00 90.44 110 LYS A O 1
ATOM 893 N N . VAL A 1 111 ? 2.042 -11.449 -9.753 1.00 92.50 111 VAL A N 1
ATOM 894 C CA . VAL A 1 111 ? 1.222 -10.262 -10.021 1.00 92.50 111 VAL A CA 1
ATOM 895 C C . VAL A 1 111 ? -0.222 -10.569 -9.671 1.00 92.50 111 VAL A C 1
ATOM 897 O O . VAL A 1 111 ? -0.803 -11.511 -10.202 1.00 92.50 111 VAL A O 1
ATOM 900 N N . PHE A 1 112 ? -0.798 -9.759 -8.792 1.00 93.62 112 PHE A N 1
ATOM 901 C CA . PHE A 1 112 ? -2.213 -9.797 -8.454 1.00 93.62 112 PHE A CA 1
ATOM 902 C C . PHE A 1 112 ? -2.926 -8.613 -9.091 1.00 93.62 112 PHE A C 1
ATOM 904 O O . PHE A 1 112 ? -2.391 -7.503 -9.118 1.00 93.62 112 PHE A O 1
ATOM 911 N N . GLN A 1 113 ? -4.142 -8.845 -9.578 1.00 95.06 113 GLN A N 1
ATOM 912 C CA . GLN A 1 113 ? -5.008 -7.808 -10.120 1.00 95.06 113 GLN A CA 1
ATOM 913 C C . GLN A 1 113 ? -6.371 -7.827 -9.433 1.00 95.06 113 GLN A C 1
ATOM 915 O O . GLN A 1 113 ? -6.991 -8.879 -9.283 1.00 95.06 113 GLN A O 1
ATOM 920 N N . LEU A 1 114 ? -6.868 -6.647 -9.071 1.00 96.12 114 LEU A N 1
ATOM 921 C CA . LEU A 1 114 ? -8.206 -6.452 -8.533 1.00 96.12 114 LEU A CA 1
ATOM 922 C C . LEU A 1 114 ? -8.919 -5.326 -9.285 1.00 96.12 114 LEU A C 1
ATOM 924 O O . LEU A 1 114 ? -8.473 -4.182 -9.279 1.00 96.12 114 LEU A O 1
ATOM 928 N N . ASN A 1 115 ? -10.077 -5.637 -9.864 1.00 95.19 115 ASN A N 1
ATOM 929 C CA . ASN A 1 115 ? -10.970 -4.625 -10.420 1.00 95.19 115 ASN A CA 1
ATOM 930 C C . ASN A 1 115 ? -11.884 -4.117 -9.298 1.00 95.19 115 ASN A C 1
ATOM 932 O O . ASN A 1 115 ? -12.656 -4.891 -8.725 1.00 95.19 115 ASN A O 1
ATOM 936 N N . LYS A 1 116 ? -11.799 -2.830 -8.957 1.00 91.69 116 LYS A N 1
ATOM 937 C CA . LYS A 1 116 ? -12.564 -2.246 -7.849 1.00 91.69 116 LYS A CA 1
ATOM 938 C C . LYS A 1 116 ? -12.904 -0.788 -8.124 1.00 91.69 116 LYS A C 1
ATOM 940 O O . LYS A 1 116 ? -12.023 0.013 -8.400 1.00 91.69 116 LYS A O 1
ATOM 945 N N . SER A 1 117 ? -14.184 -0.437 -7.993 1.00 88.06 117 SER A N 1
ATOM 946 C CA . SER A 1 117 ? -14.668 0.949 -8.112 1.00 88.06 117 SER A CA 1
ATOM 947 C C . SER A 1 117 ? -14.229 1.651 -9.409 1.00 88.06 117 SER A C 1
ATOM 949 O O . SER A 1 117 ? -13.840 2.813 -9.382 1.00 88.06 117 SER A O 1
ATOM 951 N N . GLY A 1 118 ? -14.245 0.933 -10.536 1.00 89.44 118 GLY A N 1
ATOM 952 C CA . GLY A 1 118 ? -13.801 1.461 -11.834 1.00 89.44 118 GLY A CA 1
ATOM 953 C C . GLY A 1 118 ? -12.280 1.560 -12.012 1.00 89.44 118 GLY A C 1
ATOM 954 O O . GLY A 1 118 ? -11.838 1.977 -13.075 1.00 89.44 118 GLY A O 1
ATOM 955 N N . LYS A 1 119 ? -11.486 1.156 -11.013 1.00 93.50 119 LYS A N 1
ATOM 956 C CA . LYS A 1 119 ? -10.022 1.050 -11.079 1.00 93.50 119 LYS A CA 1
ATOM 957 C C . LYS A 1 119 ? -9.586 -0.395 -11.317 1.00 93.50 119 LYS A C 1
ATOM 959 O O . LYS A 1 119 ? -10.262 -1.334 -10.882 1.00 93.50 119 LYS A O 1
ATOM 964 N N . VAL A 1 120 ? -8.433 -0.565 -11.953 1.00 95.88 120 VAL A N 1
ATOM 965 C CA . VAL A 1 120 ? -7.764 -1.854 -12.149 1.00 95.88 120 VAL A CA 1
ATOM 966 C C . VAL A 1 120 ? -6.457 -1.817 -11.369 1.00 95.88 120 VAL A C 1
ATOM 968 O O . VAL A 1 120 ? -5.436 -1.323 -11.829 1.00 95.88 120 VAL A O 1
ATOM 971 N N . LEU A 1 121 ? -6.493 -2.331 -10.147 1.00 97.00 121 LEU A N 1
ATOM 972 C CA . LEU A 1 121 ? -5.378 -2.264 -9.213 1.00 97.00 121 LEU A CA 1
ATOM 973 C C . LEU A 1 121 ? -4.447 -3.456 -9.427 1.00 97.00 121 LEU A C 1
ATOM 975 O O . LEU A 1 121 ? -4.896 -4.601 -9.369 1.00 97.00 121 LEU A O 1
ATOM 979 N N . LYS A 1 122 ? -3.155 -3.198 -9.638 1.00 95.50 122 LYS A N 1
ATOM 980 C CA . LYS A 1 122 ? -2.119 -4.227 -9.779 1.00 95.50 122 LYS A CA 1
ATOM 981 C C . LYS A 1 122 ? -1.116 -4.153 -8.644 1.00 95.50 122 LYS A C 1
ATOM 983 O O . LYS A 1 122 ? -0.538 -3.102 -8.384 1.00 95.50 122 LYS A O 1
ATOM 988 N N . LEU A 1 123 ? -0.877 -5.294 -8.009 1.00 95.19 123 LEU A N 1
ATOM 989 C CA . LEU A 1 123 ? 0.124 -5.472 -6.967 1.00 95.19 123 LEU A CA 1
ATOM 990 C C . LEU A 1 123 ? 1.156 -6.497 -7.428 1.00 95.19 123 LEU A C 1
ATOM 992 O O . LEU A 1 123 ? 0.810 -7.622 -7.785 1.00 95.19 123 LEU A O 1
ATOM 996 N N . VAL A 1 124 ? 2.424 -6.104 -7.401 1.00 94.44 124 VAL A N 1
ATOM 997 C CA . VAL A 1 124 ? 3.544 -6.951 -7.811 1.00 94.44 124 VAL A CA 1
ATOM 998 C C . VAL A 1 124 ? 4.322 -7.370 -6.577 1.00 94.44 124 VAL A C 1
ATOM 1000 O O . VAL A 1 124 ? 4.756 -6.524 -5.790 1.00 94.44 124 VAL A O 1
ATOM 1003 N N . LEU A 1 125 ? 4.517 -8.674 -6.428 1.00 93.56 125 LEU A N 1
ATOM 1004 C CA . LEU A 1 125 ? 5.234 -9.281 -5.322 1.00 93.56 125 LEU A CA 1
ATOM 1005 C C . LEU A 1 125 ? 6.474 -10.027 -5.821 1.00 93.56 125 LEU A C 1
ATOM 1007 O O . LEU A 1 125 ? 6.433 -10.690 -6.856 1.00 93.56 125 LEU A O 1
ATOM 1011 N N . ASN A 1 126 ? 7.553 -9.954 -5.048 1.00 92.56 126 ASN A N 1
ATOM 1012 C CA . ASN A 1 126 ? 8.763 -10.744 -5.229 1.00 92.56 126 ASN A CA 1
ATOM 1013 C C . ASN A 1 126 ? 8.860 -11.796 -4.109 1.00 92.56 126 ASN A C 1
ATOM 1015 O O . ASN A 1 126 ? 9.102 -11.414 -2.956 1.00 92.56 126 ASN A O 1
ATOM 1019 N N . PRO A 1 127 ? 8.656 -13.087 -4.414 1.00 91.00 127 PRO A N 1
ATOM 1020 C CA . PRO A 1 127 ? 8.798 -14.169 -3.447 1.00 91.00 127 PRO A CA 1
ATOM 1021 C C . PRO A 1 127 ? 10.219 -14.280 -2.891 1.00 91.00 127 PRO A C 1
ATOM 1023 O O . PRO A 1 127 ? 11.196 -14.247 -3.635 1.00 91.00 127 PRO A O 1
ATOM 1026 N N . ASN A 1 128 ? 10.357 -14.459 -1.577 1.00 87.94 128 ASN A N 1
ATOM 1027 C CA . ASN A 1 128 ? 11.630 -14.804 -0.950 1.00 87.94 128 ASN A CA 1
ATOM 1028 C C . ASN A 1 128 ? 11.450 -15.727 0.266 1.00 87.94 128 ASN A C 1
ATOM 1030 O O . ASN A 1 128 ? 10.334 -16.074 0.650 1.00 87.94 128 ASN A O 1
ATOM 1034 N N . ILE A 1 129 ? 12.569 -16.096 0.900 1.00 87.81 129 ILE A N 1
ATOM 1035 C CA . ILE A 1 129 ? 12.599 -17.008 2.057 1.00 87.81 129 ILE A CA 1
ATOM 1036 C C . ILE A 1 129 ? 11.815 -16.508 3.286 1.00 87.81 129 ILE A C 1
ATOM 1038 O O . ILE A 1 129 ? 11.453 -17.304 4.143 1.00 87.81 129 ILE A O 1
ATOM 1042 N N . TYR A 1 130 ? 11.550 -15.204 3.387 1.00 88.44 130 TYR A N 1
ATOM 1043 C CA . TYR A 1 130 ? 10.830 -14.564 4.492 1.00 88.44 130 TYR A CA 1
ATOM 1044 C C . TYR A 1 130 ? 9.354 -14.279 4.171 1.00 88.44 130 TYR A C 1
ATOM 1046 O O . TYR A 1 130 ? 8.616 -13.843 5.058 1.00 88.44 130 TYR A O 1
ATOM 1054 N N . GLY A 1 131 ? 8.927 -14.494 2.924 1.00 90.50 131 GLY A N 1
ATOM 1055 C CA . GLY A 1 131 ? 7.590 -14.192 2.418 1.00 90.50 131 GLY A CA 1
ATOM 1056 C C . GLY A 1 131 ? 7.624 -13.441 1.086 1.00 90.50 131 GLY A C 1
ATOM 1057 O O . GLY A 1 131 ? 8.665 -13.261 0.458 1.00 90.50 131 GLY A O 1
ATOM 1058 N N . ASP A 1 132 ? 6.463 -12.976 0.644 1.00 91.94 132 ASP A N 1
ATOM 1059 C CA . ASP A 1 132 ? 6.324 -12.237 -0.605 1.00 91.94 132 ASP A CA 1
ATOM 1060 C C . ASP A 1 132 ? 6.494 -10.727 -0.357 1.00 91.94 132 ASP A C 1
ATOM 1062 O O . ASP A 1 132 ? 5.682 -10.090 0.319 1.00 91.94 132 ASP A O 1
ATOM 1066 N N . LEU A 1 133 ? 7.567 -10.132 -0.886 1.00 93.44 133 LEU A N 1
ATOM 1067 C CA . LEU A 1 133 ? 7.839 -8.698 -0.743 1.00 93.44 133 LEU A CA 1
ATOM 1068 C C . LEU A 1 133 ? 7.036 -7.882 -1.748 1.00 93.44 133 LEU A C 1
ATOM 1070 O O . LEU A 1 133 ? 7.086 -8.159 -2.943 1.00 93.44 133 LEU A O 1
ATOM 1074 N N . VAL A 1 134 ? 6.402 -6.802 -1.300 1.00 93.69 134 VAL A N 1
ATOM 1075 C CA . VAL A 1 134 ? 5.783 -5.830 -2.208 1.00 93.69 134 VAL A CA 1
ATOM 1076 C C . VAL A 1 134 ? 6.861 -5.088 -3.000 1.00 93.69 134 VAL A C 1
ATOM 1078 O O . VAL A 1 134 ? 7.712 -4.406 -2.427 1.00 93.69 134 VAL A O 1
ATOM 1081 N N . VAL A 1 135 ? 6.805 -5.209 -4.327 1.00 90.25 135 VAL A N 1
ATOM 1082 C CA . VAL A 1 135 ? 7.678 -4.495 -5.268 1.00 90.25 135 VAL A CA 1
ATOM 1083 C C . VAL A 1 135 ? 7.030 -3.195 -5.709 1.00 90.25 135 VAL A C 1
ATOM 1085 O O . VAL A 1 135 ? 7.644 -2.145 -5.611 1.00 90.25 135 VAL A O 1
ATOM 1088 N N . THR A 1 136 ? 5.795 -3.238 -6.191 1.00 94.50 136 THR A N 1
ATOM 1089 C CA . THR A 1 136 ? 5.068 -2.033 -6.596 1.00 94.50 136 THR A CA 1
ATOM 1090 C C . THR A 1 136 ? 3.568 -2.274 -6.531 1.00 94.50 136 THR A C 1
ATOM 1092 O O . THR A 1 136 ? 3.107 -3.417 -6.536 1.00 94.50 136 THR A O 1
ATOM 1095 N N . TYR A 1 137 ? 2.820 -1.184 -6.457 1.00 96.00 137 TYR A N 1
ATOM 1096 C CA . TYR A 1 137 ? 1.373 -1.141 -6.413 1.00 96.00 137 TYR A CA 1
ATOM 1097 C C . TYR A 1 137 ? 0.915 0.090 -7.187 1.00 96.00 137 TYR A C 1
ATOM 1099 O O . TYR A 1 137 ? 1.421 1.184 -6.931 1.00 96.00 137 TYR A O 1
ATOM 1107 N N . TYR A 1 138 ? 0.005 -0.092 -8.141 1.00 96.25 138 TYR A N 1
ATOM 1108 C CA . TYR A 1 138 ? -0.443 0.971 -9.039 1.00 96.25 138 TYR A CA 1
ATOM 1109 C C . TYR A 1 138 ? -1.814 0.655 -9.647 1.00 96.25 138 TYR A C 1
ATOM 1111 O O . TYR A 1 138 ? -2.256 -0.497 -9.656 1.00 96.25 138 TYR A O 1
ATOM 1119 N N . ASN A 1 139 ? -2.491 1.684 -10.151 1.00 94.75 139 ASN A N 1
ATOM 1120 C CA . ASN A 1 139 ? -3.695 1.539 -10.973 1.00 94.75 139 ASN A CA 1
ATOM 1121 C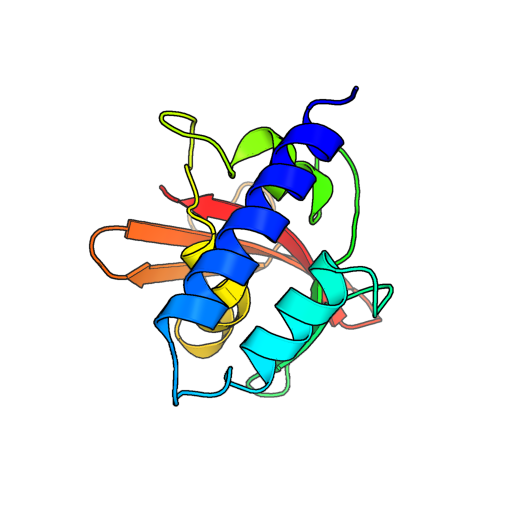 C . ASN A 1 139 ? -3.331 1.401 -12.468 1.00 94.75 139 ASN A C 1
ATOM 1123 O O . ASN A 1 139 ? -2.308 1.925 -12.894 1.00 94.75 139 ASN A O 1
ATOM 1127 N N . VAL A 1 140 ? -4.137 0.713 -13.274 1.00 90.44 140 VAL A N 1
ATOM 1128 C CA . VAL A 1 140 ? -3.963 0.622 -14.740 1.00 90.44 140 VAL A CA 1
ATOM 1129 C C . VAL A 1 140 ? -4.897 1.587 -15.448 1.00 90.44 140 VAL A C 1
ATOM 1131 O O . VAL A 1 140 ? -6.075 1.666 -15.034 1.00 90.44 140 VAL A O 1
#

Organism: NCBI:txid1054034

Mean predicted aligned error: 4.29 Å

Sequence (140 aa):
MSIYSERLAKLKKEIKAIETARKKKRWKPNQKIVIDYINGVTKQAEFIINTQKVILKDGDNNKGFIHIIERHYCKGCPGELEAIDIINIYEVIERGIMLNNVGVSNKELKVFQLNKSGKVLKLVLNPNIYGDLVVTYYNV